Protein AF-A0A9E4EXQ9-F1 (afdb_monomer_lite)

Sequence (68 aa):
MIEAFGHEREQFFKDYAKLHPIGRYGQPEDIANAMLFLASDKASFMTGENVCVDGGLMAKGAWAEVEE

pLDDT: mean 85.24, std 15.38, range [48.19, 98.56]

Radius of gyration: 15.54 Å; chains: 1; bounding box: 43×19×37 Å

Foldseek 3Di:
DCVVPVDDPVVVQQVVLVLAPQSGFDDPVLVVVVVVCCPDPVVVPVPPDDDDRGNCNVVPDPPVDDDD

Structure (mmCIF, N/CA/C/O backbone):
data_AF-A0A9E4EXQ9-F1
#
_entry.id   AF-A0A9E4EXQ9-F1
#
loop_
_atom_site.group_PDB
_atom_site.id
_atom_site.type_symbol
_atom_site.label_atom_id
_atom_site.label_alt_id
_atom_site.label_comp_id
_atom_site.label_asym_id
_atom_site.label_entity_id
_atom_site.label_seq_id
_atom_site.pdbx_PDB_ins_code
_atom_site.Cartn_x
_atom_site.Cartn_y
_atom_site.Cartn_z
_atom_site.occupancy
_atom_site.B_iso_or_equiv
_atom_site.auth_seq_id
_atom_site.auth_comp_id
_atom_site.auth_asym_id
_atom_site.auth_atom_id
_atom_site.pdbx_PDB_model_num
ATOM 1 N N . MET A 1 1 ? 19.696 -8.737 -1.800 1.00 57.06 1 MET A N 1
ATOM 2 C CA . MET A 1 1 ? 19.115 -8.425 -3.128 1.00 57.06 1 MET A CA 1
ATOM 3 C C . MET A 1 1 ? 20.008 -7.459 -3.901 1.00 57.06 1 MET A C 1
ATOM 5 O O . MET A 1 1 ? 20.509 -7.874 -4.927 1.00 57.06 1 MET A O 1
ATOM 9 N N . ILE A 1 2 ? 20.322 -6.263 -3.379 1.00 57.28 2 ILE A N 1
ATOM 10 C CA . ILE A 1 2 ? 21.327 -5.356 -3.989 1.00 57.28 2 ILE A CA 1
ATOM 11 C C . ILE A 1 2 ? 22.730 -5.993 -4.044 1.00 57.28 2 ILE A C 1
ATOM 13 O O . ILE A 1 2 ? 23.472 -5.757 -4.976 1.00 57.28 2 ILE A O 1
ATOM 17 N N . GLU A 1 3 ? 23.088 -6.863 -3.097 1.00 55.28 3 GLU A N 1
ATOM 18 C CA . GLU A 1 3 ? 24.358 -7.614 -3.165 1.00 55.28 3 GLU A CA 1
ATOM 19 C C . GLU A 1 3 ? 24.313 -8.824 -4.120 1.00 55.28 3 GLU A C 1
ATOM 21 O O . GLU A 1 3 ? 25.353 -9.334 -4.516 1.00 55.28 3 GLU A O 1
ATOM 26 N N . ALA A 1 4 ? 23.114 -9.299 -4.487 1.00 61.72 4 ALA A N 1
ATOM 27 C CA . ALA A 1 4 ? 22.934 -10.476 -5.349 1.00 61.72 4 ALA A CA 1
ATOM 28 C C . ALA A 1 4 ? 22.893 -10.111 -6.843 1.00 61.72 4 ALA A C 1
ATOM 30 O O . ALA A 1 4 ? 23.186 -10.943 -7.696 1.00 61.72 4 ALA A O 1
ATOM 31 N N . PHE A 1 5 ? 22.554 -8.860 -7.149 1.00 54.47 5 PHE A N 1
ATOM 32 C CA . PHE A 1 5 ? 22.641 -8.262 -8.473 1.00 54.47 5 PHE A CA 1
ATOM 33 C C . PHE A 1 5 ? 23.693 -7.168 -8.363 1.00 54.47 5 PHE A C 1
ATOM 35 O O . PHE A 1 5 ? 23.423 -6.193 -7.681 1.00 54.47 5 PHE A O 1
ATOM 42 N N . GLY A 1 6 ? 24.878 -7.328 -8.958 1.00 60.19 6 GLY A N 1
ATOM 43 C CA . GLY A 1 6 ? 26.026 -6.408 -8.838 1.00 60.19 6 GLY A CA 1
ATOM 44 C C . GLY A 1 6 ? 25.820 -5.000 -9.422 1.00 60.19 6 GLY A C 1
ATOM 45 O O . GLY A 1 6 ? 26.694 -4.481 -10.108 1.00 60.19 6 GLY A O 1
ATOM 46 N N . HIS A 1 7 ? 24.657 -4.398 -9.197 1.00 62.81 7 HIS A N 1
ATOM 47 C CA . HIS A 1 7 ? 24.265 -3.069 -9.619 1.00 62.81 7 HIS A CA 1
ATOM 48 C C . HIS A 1 7 ? 24.497 -2.061 -8.495 1.00 62.81 7 HIS A C 1
ATOM 50 O O . HIS A 1 7 ? 24.127 -2.281 -7.340 1.00 62.81 7 HIS A O 1
ATOM 56 N N . GLU A 1 8 ? 25.035 -0.903 -8.873 1.00 81.62 8 GLU A N 1
ATOM 57 C CA . GLU A 1 8 ? 25.022 0.299 -8.045 1.00 81.62 8 GLU A CA 1
ATOM 58 C C . GLU A 1 8 ? 23.585 0.610 -7.594 1.00 81.62 8 GLU A C 1
ATOM 60 O O . GLU A 1 8 ? 22.643 0.560 -8.391 1.00 81.62 8 GLU A O 1
ATOM 65 N N . ARG A 1 9 ? 23.407 0.937 -6.305 1.00 81.44 9 ARG A N 1
ATOM 66 C CA . ARG A 1 9 ? 22.094 1.095 -5.642 1.00 81.44 9 ARG A CA 1
ATOM 67 C C . ARG A 1 9 ? 21.112 1.954 -6.443 1.00 81.44 9 ARG A C 1
ATOM 69 O O . ARG A 1 9 ? 19.931 1.632 -6.524 1.00 81.44 9 ARG A O 1
ATOM 76 N N . GLU A 1 10 ? 21.589 3.056 -7.008 1.00 83.06 10 GLU A N 1
ATOM 77 C CA . GLU A 1 10 ? 20.758 3.980 -7.780 1.00 83.06 10 GLU A CA 1
ATOM 78 C C . GLU A 1 10 ? 20.246 3.351 -9.082 1.00 83.06 10 GLU A C 1
ATOM 80 O O . GLU A 1 10 ? 19.071 3.496 -9.423 1.00 83.06 10 GLU A O 1
ATOM 85 N N . GLN A 1 11 ? 21.109 2.617 -9.786 1.00 84.56 11 GLN A N 1
ATOM 86 C CA . GLN A 1 11 ? 20.743 1.938 -11.023 1.00 84.56 11 GLN A CA 1
ATOM 87 C C . GLN A 1 11 ? 19.718 0.835 -10.756 1.00 84.56 11 GLN A C 1
ATOM 89 O O . GLN A 1 11 ? 18.724 0.741 -11.472 1.00 84.56 11 GLN A O 1
ATOM 94 N N . PHE A 1 12 ? 19.892 0.085 -9.663 1.00 85.19 12 PHE A N 1
ATOM 95 C CA . PHE A 1 12 ? 18.915 -0.911 -9.229 1.00 85.19 12 PHE A CA 1
ATOM 96 C C . PHE A 1 12 ? 17.514 -0.303 -9.079 1.00 85.19 12 PHE A C 1
ATOM 98 O O . PHE A 1 12 ? 16.560 -0.812 -9.660 1.00 85.19 12 PHE A O 1
ATOM 105 N N . PHE A 1 13 ? 17.374 0.816 -8.360 1.00 86.31 13 PHE A N 1
ATOM 106 C CA . PHE A 1 13 ? 16.066 1.452 -8.180 1.00 86.31 13 PHE A CA 1
ATOM 107 C C . PHE A 1 13 ? 15.479 1.994 -9.486 1.00 86.31 13 PHE A C 1
ATOM 109 O O . PHE A 1 13 ? 14.268 1.891 -9.684 1.00 86.31 13 PHE A O 1
ATOM 116 N N . LYS A 1 14 ? 16.312 2.532 -10.388 1.00 87.00 14 LYS A N 1
ATOM 117 C CA . LYS A 1 14 ? 15.869 2.978 -11.720 1.00 87.00 14 LYS A CA 1
ATOM 118 C C . LYS A 1 14 ? 15.316 1.826 -12.548 1.00 87.00 14 LYS A C 1
ATOM 120 O O . LYS A 1 14 ? 14.265 1.976 -13.165 1.00 87.00 14 LYS A O 1
ATOM 125 N N . ASP A 1 15 ? 15.990 0.684 -12.557 1.00 87.44 15 ASP A N 1
ATOM 126 C CA . ASP A 1 15 ? 15.541 -0.471 -13.331 1.00 87.44 15 ASP A CA 1
ATOM 127 C C . ASP A 1 15 ? 14.303 -1.117 -12.710 1.00 87.44 15 ASP A C 1
ATOM 129 O O . ASP A 1 15 ? 13.339 -1.417 -13.411 1.00 87.44 15 ASP A O 1
ATOM 133 N N . TYR A 1 16 ? 14.259 -1.221 -11.383 1.00 86.25 16 TYR A N 1
ATOM 134 C CA . TYR A 1 16 ? 13.111 -1.784 -10.680 1.00 86.25 16 TYR A CA 1
ATOM 135 C C . TYR A 1 16 ? 11.859 -0.894 -10.775 1.00 86.25 16 TYR A C 1
ATOM 137 O O . TYR A 1 16 ? 10.734 -1.396 -10.824 1.00 86.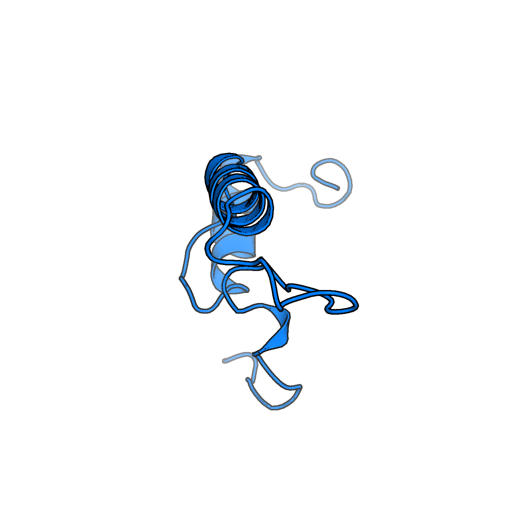25 16 TYR A O 1
ATOM 145 N N . ALA A 1 17 ? 12.028 0.429 -10.867 1.00 90.44 17 ALA A N 1
ATOM 146 C CA . ALA A 1 17 ? 10.931 1.367 -11.102 1.00 90.44 17 ALA A CA 1
ATOM 147 C C . ALA A 1 17 ? 10.183 1.089 -12.418 1.00 90.44 17 ALA A C 1
ATOM 149 O O . ALA A 1 17 ? 8.964 1.235 -12.454 1.00 90.44 17 ALA A O 1
ATOM 150 N N . LYS A 1 18 ? 10.873 0.621 -13.469 1.00 88.69 18 LYS A N 1
ATOM 151 C CA . LYS A 1 18 ? 10.264 0.291 -14.776 1.00 88.69 18 LYS A CA 1
ATOM 152 C C . LYS A 1 18 ? 9.272 -0.873 -14.690 1.00 88.69 18 LYS A C 1
ATOM 154 O O . LYS A 1 18 ? 8.350 -0.984 -15.502 1.00 88.69 18 LYS A O 1
ATOM 159 N N . LEU A 1 19 ? 9.436 -1.744 -13.692 1.00 87.31 19 LEU A N 1
ATOM 160 C CA . LEU A 1 19 ? 8.523 -2.862 -13.469 1.00 87.31 19 LEU A CA 1
ATOM 161 C C . LEU A 1 19 ? 7.138 -2.373 -13.031 1.00 87.31 19 LEU A C 1
ATOM 163 O O . LEU A 1 19 ? 6.135 -2.967 -13.416 1.00 87.31 19 LEU A O 1
ATOM 167 N N . HIS A 1 20 ? 7.069 -1.247 -12.327 1.00 91.06 20 HIS A N 1
ATOM 168 C CA . HIS A 1 20 ? 5.834 -0.683 -11.799 1.00 91.06 20 HIS A CA 1
ATOM 169 C C . HIS A 1 20 ? 5.198 0.234 -12.865 1.00 91.06 20 HIS A C 1
ATOM 171 O O . HIS A 1 20 ? 5.865 1.165 -13.314 1.00 91.06 20 HIS A O 1
ATOM 177 N N . PRO A 1 21 ? 3.931 0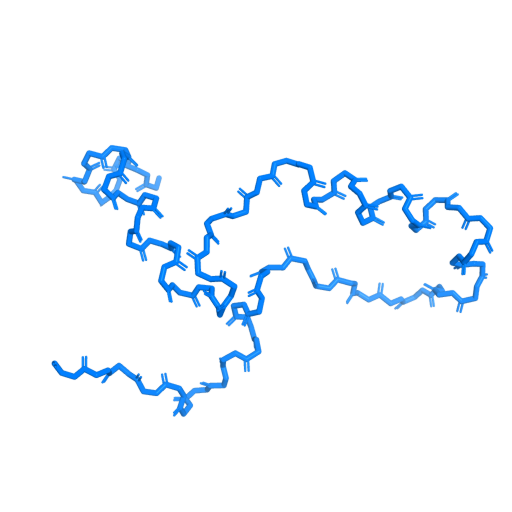.042 -13.284 1.00 91.12 21 PRO A N 1
ATOM 178 C CA . PRO A 1 21 ? 3.228 0.959 -14.191 1.00 91.12 21 PRO A CA 1
ATOM 179 C C . PRO A 1 21 ? 3.282 2.438 -13.795 1.00 91.12 21 PRO A C 1
ATOM 181 O O . PRO A 1 21 ? 3.333 3.301 -14.663 1.00 91.12 21 PRO A O 1
ATOM 184 N N . ILE A 1 22 ? 3.313 2.743 -12.495 1.00 93.38 22 ILE A N 1
ATOM 185 C CA . ILE A 1 22 ? 3.458 4.120 -11.999 1.00 93.38 22 ILE A CA 1
ATOM 186 C C . ILE A 1 22 ? 4.828 4.754 -12.328 1.00 93.38 22 ILE A C 1
ATOM 188 O O . ILE A 1 22 ? 5.012 5.954 -12.141 1.00 93.38 22 ILE A O 1
ATOM 192 N N . GLY A 1 23 ? 5.804 3.970 -12.800 1.00 91.50 23 GLY A N 1
ATOM 193 C CA . GLY A 1 23 ? 7.102 4.450 -13.282 1.00 91.50 23 GLY A CA 1
ATOM 194 C C . GLY A 1 23 ? 8.075 4.892 -12.187 1.00 91.50 23 GLY A C 1
ATOM 195 O O . GLY A 1 23 ? 9.078 5.541 -12.481 1.00 91.50 23 GLY A O 1
ATOM 196 N N . ARG A 1 24 ? 7.802 4.559 -10.920 1.00 93.44 24 ARG A N 1
ATOM 197 C CA . ARG A 1 24 ? 8.678 4.862 -9.780 1.00 93.44 24 ARG A CA 1
ATOM 198 C C . ARG A 1 24 ? 8.734 3.708 -8.791 1.00 93.44 24 ARG A C 1
ATOM 200 O O . ARG A 1 24 ? 7.794 2.926 -8.679 1.00 93.44 24 ARG A O 1
ATOM 207 N N . TYR A 1 25 ? 9.825 3.655 -8.034 1.00 91.12 25 TYR A N 1
ATOM 208 C CA . TYR A 1 25 ? 9.958 2.731 -6.916 1.00 91.12 25 TYR A CA 1
ATOM 209 C C . TYR A 1 25 ? 9.067 3.162 -5.741 1.00 91.12 25 TYR A C 1
ATOM 211 O O . TYR A 1 25 ? 8.896 4.364 -5.488 1.00 91.12 25 TYR A O 1
ATOM 219 N N . GLY A 1 26 ? 8.517 2.179 -5.025 1.00 92.19 26 GLY A N 1
ATOM 220 C CA . GLY A 1 26 ? 7.699 2.413 -3.837 1.00 92.19 26 GLY A CA 1
ATOM 221 C C . GLY A 1 26 ? 8.485 3.123 -2.735 1.00 92.19 26 GLY A C 1
ATOM 222 O O . GLY A 1 26 ? 9.649 2.812 -2.485 1.00 92.19 26 GLY A O 1
ATOM 223 N N . GLN A 1 27 ? 7.851 4.090 -2.087 1.00 94.69 27 GLN A N 1
ATOM 224 C CA . GLN A 1 27 ? 8.389 4.817 -0.943 1.00 94.69 27 GLN A CA 1
ATOM 225 C C . GLN A 1 27 ? 7.638 4.405 0.332 1.00 94.69 27 GLN A C 1
ATOM 227 O O . GLN A 1 27 ? 6.495 3.946 0.243 1.00 94.69 27 GLN A O 1
ATOM 232 N N . PRO A 1 28 ? 8.232 4.560 1.529 1.00 96.62 28 PRO A N 1
ATOM 233 C CA . PRO A 1 28 ? 7.555 4.252 2.792 1.00 96.62 28 PRO A CA 1
ATOM 234 C C . PRO A 1 28 ? 6.174 4.913 2.929 1.00 96.62 28 PRO A C 1
ATOM 236 O O . PRO A 1 28 ? 5.245 4.320 3.482 1.00 96.62 28 PRO A O 1
ATOM 239 N N . GLU A 1 29 ? 6.015 6.114 2.376 1.00 98.19 29 GLU A N 1
ATOM 240 C CA . GLU A 1 29 ? 4.778 6.888 2.393 1.00 98.19 29 GLU A CA 1
ATOM 241 C C . GLU A 1 29 ? 3.639 6.207 1.621 1.00 98.19 29 GLU A C 1
ATOM 243 O O . GLU A 1 29 ? 2.480 6.385 1.989 1.00 98.19 29 GLU A O 1
ATOM 248 N N . ASP A 1 30 ? 3.931 5.396 0.597 1.00 97.31 30 ASP A N 1
ATOM 249 C CA . ASP A 1 30 ? 2.900 4.667 -0.156 1.00 97.31 30 ASP A CA 1
ATOM 250 C C . ASP A 1 30 ? 2.153 3.678 0.748 1.00 97.31 30 ASP A C 1
ATOM 252 O O . ASP A 1 30 ? 0.924 3.606 0.730 1.00 97.31 30 ASP A O 1
ATOM 256 N N . ILE A 1 31 ? 2.896 2.969 1.602 1.00 97.62 31 ILE A N 1
ATOM 257 C CA . ILE A 1 31 ? 2.327 2.046 2.587 1.00 97.62 31 ILE A CA 1
ATOM 258 C C . ILE A 1 31 ? 1.695 2.823 3.740 1.00 97.62 31 ILE A C 1
ATOM 260 O O . ILE A 1 31 ? 0.569 2.523 4.130 1.00 97.62 31 ILE A O 1
ATOM 264 N N . ALA A 1 32 ? 2.382 3.838 4.274 1.00 98.44 32 ALA A N 1
ATOM 265 C CA . ALA A 1 32 ? 1.880 4.612 5.408 1.00 98.44 32 ALA A CA 1
ATOM 266 C C . ALA A 1 32 ? 0.525 5.267 5.103 1.00 98.44 32 ALA A C 1
ATOM 268 O O . ALA A 1 32 ? -0.389 5.199 5.922 1.00 98.44 32 ALA A O 1
ATOM 269 N N . ASN A 1 33 ? 0.364 5.838 3.907 1.00 98.44 33 ASN A N 1
ATOM 270 C CA . ASN A 1 33 ? -0.888 6.462 3.489 1.00 98.44 33 ASN A CA 1
ATOM 271 C C . ASN A 1 33 ? -2.014 5.435 3.300 1.00 98.44 33 ASN A C 1
ATOM 273 O O . ASN A 1 33 ? -3.143 5.691 3.722 1.00 98.44 33 ASN A O 1
ATOM 277 N N . ALA A 1 34 ? -1.720 4.263 2.722 1.00 98.25 34 ALA A N 1
ATOM 278 C CA . ALA A 1 34 ? -2.697 3.181 2.608 1.00 98.25 34 ALA A CA 1
ATOM 279 C C . ALA A 1 34 ? -3.163 2.700 3.992 1.00 98.25 34 ALA A C 1
ATOM 281 O O . ALA A 1 34 ? -4.362 2.577 4.236 1.00 98.25 34 ALA A O 1
ATOM 282 N N . MET A 1 35 ? -2.229 2.511 4.928 1.00 98.06 35 MET A N 1
ATOM 283 C CA . MET A 1 35 ? -2.547 2.114 6.302 1.00 98.06 35 MET A CA 1
ATOM 284 C C . MET A 1 35 ? -3.332 3.195 7.045 1.00 98.06 35 MET A C 1
ATOM 286 O O . MET A 1 35 ? -4.283 2.874 7.751 1.00 98.06 35 MET A O 1
ATOM 290 N N . LEU A 1 36 ? -2.995 4.473 6.853 1.00 98.44 36 LEU A N 1
ATOM 291 C CA . LEU A 1 36 ? -3.734 5.590 7.440 1.00 98.44 36 LEU A CA 1
ATOM 292 C C . LEU A 1 36 ? -5.192 5.616 6.960 1.00 98.44 36 LEU A C 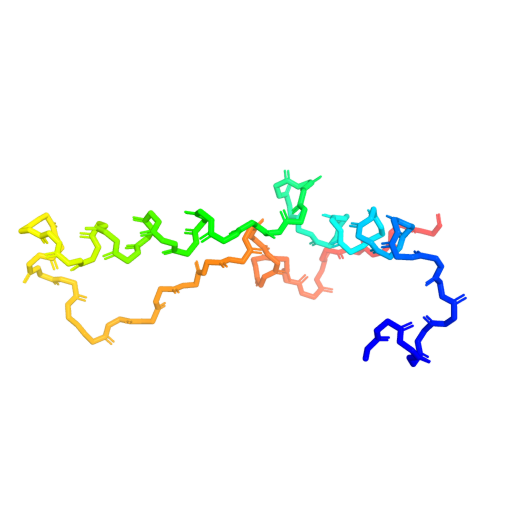1
ATOM 294 O O . LEU A 1 36 ? -6.098 5.840 7.761 1.00 98.44 36 LEU A O 1
ATOM 298 N N . PHE A 1 37 ? -5.432 5.354 5.672 1.00 98.50 37 PHE A N 1
ATOM 299 C CA . PHE A 1 37 ? -6.785 5.212 5.140 1.00 98.50 37 PHE A CA 1
ATOM 300 C C . PHE A 1 37 ? -7.514 4.010 5.758 1.00 98.50 37 PHE A C 1
ATOM 302 O O . PHE A 1 37 ? -8.639 4.170 6.234 1.00 98.50 37 PHE A O 1
ATOM 309 N N . LEU A 1 38 ? -6.872 2.839 5.799 1.00 98.19 38 LEU A N 1
ATOM 310 C CA . LEU A 1 38 ? -7.463 1.609 6.340 1.00 98.19 38 LEU A CA 1
ATOM 311 C C . LEU A 1 38 ? -7.756 1.687 7.844 1.00 98.19 38 LEU A C 1
ATOM 313 O O . LEU A 1 38 ? -8.707 1.071 8.313 1.00 98.19 38 LEU A O 1
ATOM 317 N N . ALA A 1 39 ? -6.979 2.467 8.593 1.00 97.94 39 ALA A N 1
ATOM 318 C CA . ALA A 1 39 ? -7.212 2.724 10.011 1.00 97.94 39 ALA A CA 1
ATOM 319 C C . ALA A 1 39 ? -8.318 3.764 10.274 1.00 97.94 39 ALA A C 1
ATOM 321 O O . ALA A 1 39 ? -8.700 3.971 11.424 1.00 97.94 39 ALA A O 1
ATOM 322 N N . SER A 1 40 ? -8.810 4.450 9.239 1.00 98.56 40 SER A N 1
ATOM 323 C CA . SER A 1 40 ? -9.842 5.480 9.375 1.00 98.56 40 SER A CA 1
ATOM 324 C C . SER A 1 40 ? -11.259 4.912 9.257 1.00 98.56 40 SER A C 1
ATOM 326 O O . SER A 1 40 ? -11.485 3.883 8.620 1.00 98.56 40 SER A O 1
ATOM 328 N N . ASP A 1 41 ? -12.251 5.662 9.745 1.00 98.44 41 ASP A N 1
ATOM 329 C CA . ASP A 1 41 ? -13.677 5.307 9.625 1.00 98.44 41 ASP A CA 1
ATOM 330 C C . ASP A 1 41 ? -14.149 5.127 8.169 1.00 98.44 41 ASP A C 1
ATOM 332 O O . ASP A 1 41 ? -15.172 4.487 7.903 1.00 98.44 41 ASP A O 1
ATOM 336 N N . LYS A 1 42 ? -13.396 5.668 7.200 1.00 98.44 42 LYS A N 1
ATOM 337 C CA . LYS A 1 42 ? -13.695 5.555 5.765 1.00 98.44 42 LYS A CA 1
ATOM 338 C C . LYS A 1 42 ? -13.580 4.122 5.249 1.00 98.44 42 LYS A C 1
ATOM 340 O O . LYS A 1 42 ? -14.225 3.799 4.258 1.00 98.44 42 LYS A O 1
ATOM 345 N N . ALA A 1 43 ? -12.793 3.281 5.914 1.00 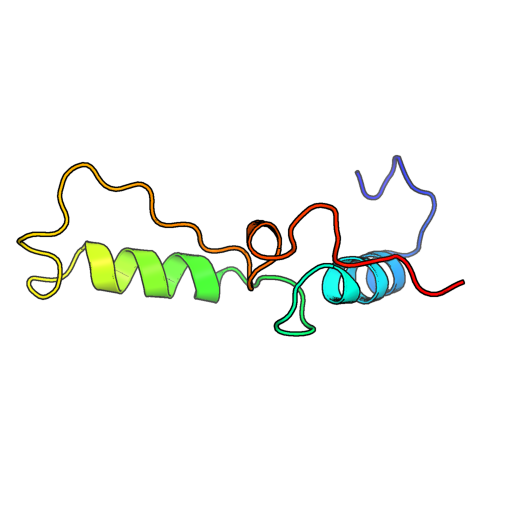98.25 43 ALA A N 1
ATOM 346 C CA .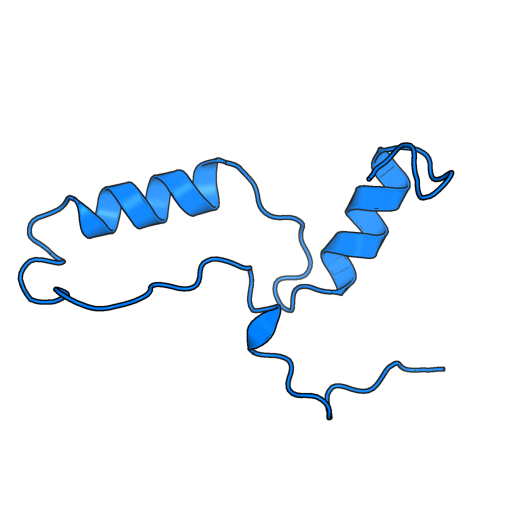 ALA A 1 43 ? -12.597 1.882 5.556 1.00 98.25 43 ALA A CA 1
ATOM 347 C C . ALA A 1 43 ? -13.444 0.920 6.415 1.00 98.25 43 ALA A C 1
ATOM 349 O O . ALA A 1 43 ? -13.219 -0.287 6.385 1.00 98.25 43 ALA A O 1
ATOM 350 N N . SER A 1 44 ? -14.441 1.425 7.155 1.00 98.31 44 SER A N 1
ATOM 351 C CA . SER A 1 44 ? -15.233 0.649 8.131 1.00 98.31 44 SER A CA 1
ATOM 352 C C . SER A 1 44 ? -15.942 -0.597 7.577 1.00 98.31 44 SER A C 1
ATOM 354 O O . SER A 1 44 ? -16.300 -1.480 8.351 1.00 98.31 44 SER A O 1
ATOM 356 N N . PHE A 1 45 ? -16.115 -0.705 6.257 1.00 98.00 45 PHE A N 1
ATOM 357 C CA . PHE A 1 45 ? -16.720 -1.866 5.593 1.00 98.00 45 PHE A CA 1
ATOM 358 C C . PHE A 1 45 ? -15.734 -2.689 4.737 1.00 98.00 45 PHE A C 1
ATOM 360 O O . PHE A 1 45 ? -16.147 -3.586 4.011 1.00 98.00 45 PHE A O 1
ATOM 367 N N . MET A 1 46 ? -14.431 -2.400 4.798 1.00 97.75 46 MET A N 1
ATOM 368 C CA . MET A 1 46 ? -13.383 -3.046 3.987 1.00 97.75 46 MET A CA 1
ATOM 369 C C . MET A 1 46 ? -12.672 -4.190 4.730 1.00 97.75 46 MET A C 1
ATOM 371 O O . MET A 1 46 ? -11.457 -4.357 4.647 1.00 97.75 46 MET A O 1
ATOM 375 N N . THR A 1 47 ? -13.410 -4.973 5.510 1.00 97.06 47 THR A N 1
ATOM 376 C CA . THR A 1 47 ? -12.839 -6.078 6.291 1.00 97.06 47 THR A CA 1
ATOM 377 C C . THR A 1 47 ? -12.619 -7.324 5.435 1.00 97.06 47 THR A C 1
ATOM 379 O O . THR A 1 47 ? -13.475 -7.660 4.621 1.00 97.06 47 THR A O 1
ATOM 382 N N . GLY A 1 48 ? -11.533 -8.066 5.682 1.00 96.88 48 GLY A N 1
ATOM 383 C CA . GLY A 1 48 ? -11.251 -9.340 5.002 1.00 96.88 48 GLY A CA 1
ATOM 384 C C . GLY A 1 48 ? -10.565 -9.212 3.637 1.00 96.88 48 GLY A C 1
ATOM 385 O O . GLY A 1 48 ? -10.341 -10.228 2.986 1.00 96.88 48 GLY A O 1
ATOM 386 N N . GLU A 1 49 ? -10.217 -7.994 3.220 1.00 96.25 49 GLU A N 1
ATOM 387 C CA . GLU A 1 49 ? -9.600 -7.720 1.921 1.00 96.25 49 GLU A CA 1
ATOM 388 C C . GLU A 1 49 ? -8.064 -7.693 1.989 1.00 96.25 49 GLU A C 1
ATOM 390 O O . GLU A 1 49 ? -7.481 -7.274 2.993 1.00 96.25 49 GLU A O 1
ATOM 395 N N . ASN A 1 50 ? -7.404 -8.074 0.891 1.00 94.81 50 ASN A N 1
ATOM 396 C CA . ASN A 1 50 ? -5.963 -7.914 0.714 1.00 94.81 50 ASN A CA 1
ATOM 397 C C . ASN A 1 50 ? -5.686 -6.718 -0.203 1.00 94.81 50 ASN A C 1
ATOM 399 O O . ASN A 1 50 ? -5.776 -6.814 -1.425 1.00 94.81 50 ASN A O 1
ATOM 403 N N . VAL A 1 51 ? -5.295 -5.583 0.376 1.00 95.50 51 VAL A N 1
ATOM 404 C CA . VAL A 1 51 ? -5.003 -4.375 -0.406 1.00 95.50 51 VAL A CA 1
ATOM 405 C C . VAL A 1 51 ? -3.583 -4.434 -0.973 1.00 95.50 51 VAL A C 1
ATOM 407 O O . VAL A 1 51 ? -2.602 -4.334 -0.237 1.00 95.50 51 VAL A O 1
ATOM 410 N N . CYS A 1 52 ? -3.470 -4.576 -2.295 1.00 94.94 52 CYS A N 1
ATOM 411 C CA . CYS A 1 52 ? -2.190 -4.551 -2.999 1.00 94.94 52 CYS A CA 1
ATOM 412 C C . CYS A 1 52 ? -1.701 -3.105 -3.198 1.00 94.94 52 CYS A C 1
ATOM 414 O O . CYS A 1 52 ? -2.387 -2.292 -3.819 1.00 94.94 52 C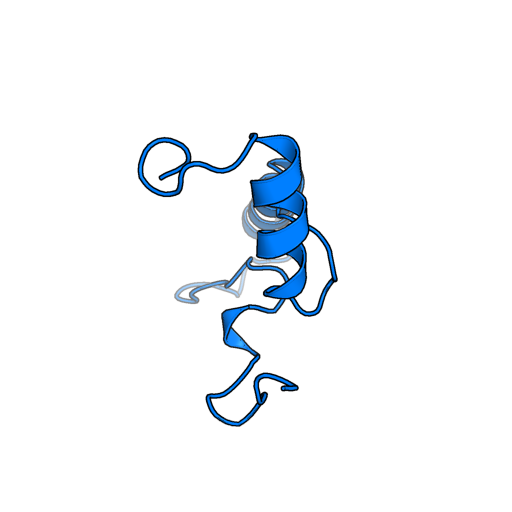YS A O 1
ATOM 416 N N . VAL A 1 53 ? -0.515 -2.785 -2.671 1.00 96.62 53 VAL A N 1
ATOM 417 C CA . VAL A 1 53 ? 0.110 -1.453 -2.761 1.00 96.62 53 VAL A CA 1
ATOM 418 C C . VAL A 1 53 ? 1.492 -1.596 -3.396 1.00 96.62 53 VAL A C 1
ATOM 420 O O . VAL A 1 53 ? 2.514 -1.613 -2.716 1.00 96.62 53 VAL A O 1
ATOM 423 N N . ASP A 1 54 ? 1.521 -1.765 -4.714 1.00 94.56 54 ASP A N 1
ATOM 424 C CA . ASP A 1 54 ? 2.722 -2.162 -5.461 1.00 94.56 54 ASP A CA 1
ATOM 425 C C . ASP A 1 54 ? 2.953 -1.323 -6.729 1.00 94.56 54 ASP A C 1
ATOM 427 O O . ASP A 1 54 ? 3.629 -1.758 -7.658 1.00 94.56 54 ASP A O 1
ATOM 431 N N . GLY A 1 55 ? 2.328 -0.146 -6.828 1.00 93.88 55 GLY A N 1
ATOM 432 C CA . GLY A 1 55 ? 2.442 0.720 -8.005 1.00 93.88 55 GLY A CA 1
ATOM 433 C C . GLY A 1 55 ? 1.933 0.099 -9.315 1.00 93.88 55 GLY A C 1
ATOM 434 O O . GLY A 1 55 ? 2.271 0.614 -10.384 1.00 93.88 55 GLY A O 1
ATOM 435 N N . GLY A 1 56 ? 1.144 -0.982 -9.242 1.00 92.50 56 GLY A N 1
ATOM 436 C CA . GLY A 1 56 ? 0.578 -1.721 -10.370 1.00 92.50 56 GLY A CA 1
ATOM 437 C C . GLY A 1 56 ? 1.439 -2.889 -10.860 1.00 92.50 56 GLY A C 1
ATOM 438 O O . GLY A 1 56 ? 1.179 -3.405 -11.946 1.00 92.50 56 GLY A O 1
ATOM 439 N N . LEU A 1 57 ? 2.480 -3.285 -10.123 1.00 90.19 57 LEU A N 1
ATOM 440 C CA . LEU A 1 57 ? 3.392 -4.359 -10.525 1.00 90.19 57 LEU A CA 1
ATOM 441 C C . LEU A 1 57 ? 2.638 -5.657 -10.859 1.00 90.19 57 LEU A C 1
ATOM 443 O O . LEU A 1 57 ? 2.860 -6.234 -11.919 1.00 90.19 57 LEU A O 1
ATOM 447 N N . MET A 1 58 ? 1.702 -6.070 -10.005 1.00 87.69 58 MET A N 1
ATOM 448 C CA . MET A 1 58 ? 0.889 -7.277 -10.184 1.00 87.69 58 MET A CA 1
ATOM 449 C C . MET A 1 58 ? -0.274 -7.085 -11.167 1.00 87.69 58 MET A C 1
ATOM 451 O O . MET A 1 58 ? -0.879 -8.062 -11.603 1.00 87.69 58 MET A O 1
ATOM 455 N N . ALA A 1 59 ? -0.591 -5.841 -11.545 1.00 86.31 59 ALA A N 1
ATOM 456 C CA . ALA A 1 59 ? -1.592 -5.557 -12.573 1.00 86.31 59 ALA A CA 1
ATOM 457 C C . ALA A 1 59 ? -1.055 -5.809 -13.993 1.00 86.31 59 ALA A C 1
ATOM 459 O O . ALA A 1 59 ? -1.839 -6.009 -14.924 1.00 86.31 59 ALA A O 1
ATOM 460 N N . LYS A 1 60 ? 0.274 -5.836 -14.172 1.00 74.12 60 LYS A N 1
ATOM 461 C CA . LYS A 1 60 ? 0.895 -6.335 -15.400 1.00 74.12 60 LYS A CA 1
ATOM 462 C C . LYS A 1 60 ? 0.680 -7.851 -15.464 1.00 74.12 60 LYS A C 1
ATOM 464 O O . LYS A 1 60 ? 1.394 -8.622 -14.833 1.00 74.12 60 LYS A O 1
ATOM 469 N N . GLY A 1 61 ? -0.338 -8.284 -16.209 1.00 66.19 61 GLY A N 1
ATOM 470 C CA . GLY A 1 61 ? -0.500 -9.699 -16.547 1.00 66.19 61 GLY A CA 1
ATOM 471 C C . GLY A 1 61 ? 0.706 -10.217 -17.343 1.00 66.19 61 GLY A C 1
ATOM 472 O O . GLY A 1 61 ? 1.475 -9.427 -17.884 1.00 66.19 61 GLY A O 1
ATOM 473 N N . ALA A 1 62 ? 0.833 -11.541 -17.489 1.00 61.75 62 ALA A N 1
ATOM 474 C CA . ALA A 1 62 ? 1.923 -12.196 -18.237 1.00 61.75 62 ALA A CA 1
ATOM 475 C C . ALA A 1 62 ? 2.085 -11.740 -19.711 1.00 61.75 62 ALA A C 1
ATOM 477 O O . ALA A 1 62 ? 3.047 -12.121 -20.366 1.00 61.75 62 ALA A O 1
ATOM 478 N N . TRP A 1 63 ? 1.144 -10.939 -20.216 1.00 58.28 63 TRP A N 1
ATOM 479 C CA . TRP A 1 63 ? 1.069 -10.384 -21.571 1.00 58.28 63 TRP A CA 1
ATOM 480 C C . TRP A 1 63 ? 1.617 -8.959 -21.687 1.00 58.28 63 TRP A C 1
ATOM 482 O O . TRP A 1 63 ? 1.624 -8.394 -22.777 1.00 58.28 63 TRP A O 1
ATOM 492 N N . ALA A 1 64 ? 2.006 -8.336 -20.572 1.00 61.16 64 ALA A N 1
ATOM 493 C CA . ALA A 1 64 ? 2.741 -7.081 -20.602 1.00 61.16 64 ALA A CA 1
ATOM 494 C C . ALA A 1 64 ? 4.173 -7.412 -21.038 1.00 61.16 64 ALA A C 1
ATOM 496 O O . ALA A 1 64 ? 5.048 -7.633 -20.203 1.00 61.16 64 ALA A O 1
ATOM 497 N N . GLU A 1 65 ? 4.356 -7.577 -22.346 1.00 61.22 65 GLU A N 1
ATOM 498 C CA . GLU A 1 65 ? 5.617 -8.014 -22.919 1.00 61.22 65 GLU A CA 1
ATOM 499 C C . GLU A 1 65 ? 6.772 -7.077 -22.573 1.00 61.22 65 GLU A C 1
ATOM 501 O O . GLU A 1 65 ? 6.651 -5.858 -22.430 1.00 61.22 65 GLU A O 1
ATOM 506 N N . VAL A 1 66 ? 7.901 -7.758 -22.435 1.00 55.38 66 VAL A N 1
ATOM 507 C CA . VAL A 1 66 ? 9.264 -7.269 -22.496 1.00 55.38 66 VAL A CA 1
ATOM 508 C C . VAL A 1 66 ? 9.462 -6.766 -23.927 1.00 55.38 66 VAL A C 1
ATOM 510 O O . VAL A 1 66 ? 9.485 -7.577 -24.847 1.00 55.38 66 VAL A O 1
ATOM 513 N N . GLU A 1 67 ? 9.539 -5.452 -24.139 1.00 52.22 67 GLU A N 1
ATOM 514 C CA . GLU A 1 67 ? 10.053 -4.941 -25.416 1.00 52.22 67 GLU A CA 1
ATOM 515 C C . GLU A 1 67 ? 11.530 -5.365 -25.541 1.00 52.22 67 GLU A C 1
ATOM 517 O O . GLU A 1 67 ? 12.290 -5.208 -24.579 1.00 52.22 67 GLU A O 1
ATOM 522 N N . GLU A 1 68 ? 11.889 -5.964 -26.688 1.00 48.19 68 GLU A N 1
ATOM 523 C CA . GLU A 1 68 ? 13.265 -6.338 -27.082 1.00 48.19 68 GLU A CA 1
ATOM 524 C C . GLU A 1 68 ? 14.247 -5.156 -27.046 1.00 48.19 68 GLU A C 1
ATOM 526 O O . GLU A 1 68 ? 13.884 -4.048 -27.507 1.00 48.19 68 GLU A O 1
#

Secondary structure (DSSP, 8-state):
-TTTS---HHHHHHHHHHHSTTSS---HHHHHHHHHHHTSGGGTT-TT-----STTGGGS-TTS----